Protein AF-M1B019-F1 (afdb_monomer)

Foldseek 3Di:
DWDDDPNRTDPADPCLQVPDPDNDDDDDPVDPDDDDDCSCVVSRVVSNCVVVVPFDWDPDVHTDGDDPDDPDPD

Structure (mmCIF, N/CA/C/O backbone):
data_AF-M1B019-F1
#
_entry.id   AF-M1B019-F1
#
loop_
_atom_site.group_PDB
_atom_site.id
_atom_site.type_symbol
_atom_site.label_atom_id
_atom_site.label_alt_id
_atom_site.label_comp_id
_atom_site.label_asym_id
_atom_site.label_entity_id
_atom_site.label_seq_id
_atom_site.pdbx_PDB_ins_code
_atom_site.Cartn_x
_atom_site.Cartn_y
_atom_site.Cartn_z
_atom_site.occupancy
_atom_site.B_iso_or_equiv
_atom_site.auth_seq_id
_atom_site.auth_comp_id
_atom_site.auth_asym_id
_atom_site.auth_atom_id
_atom_site.pdbx_PDB_model_num
ATOM 1 N N . MET A 1 1 ? 17.344 -5.218 -2.860 1.00 74.69 1 MET A N 1
ATOM 2 C CA . MET A 1 1 ? 16.184 -4.326 -2.652 1.00 74.69 1 MET A CA 1
ATOM 3 C C . MET A 1 1 ? 15.263 -5.007 -1.652 1.00 74.69 1 MET A C 1
ATOM 5 O O . MET A 1 1 ? 15.195 -6.228 -1.674 1.00 74.69 1 MET A O 1
ATOM 9 N N . ALA A 1 2 ? 14.652 -4.260 -0.738 1.00 86.94 2 ALA A N 1
ATOM 10 C CA . ALA A 1 2 ? 13.772 -4.808 0.290 1.00 86.94 2 ALA A CA 1
ATOM 11 C C . ALA A 1 2 ? 12.610 -3.840 0.526 1.00 86.94 2 ALA A C 1
ATOM 13 O O . ALA A 1 2 ? 12.763 -2.637 0.322 1.00 86.94 2 ALA A O 1
ATOM 14 N N . VAL A 1 3 ? 11.469 -4.376 0.951 1.00 91.81 3 VAL A N 1
ATOM 15 C CA . VAL A 1 3 ? 10.297 -3.591 1.347 1.00 91.81 3 VAL A CA 1
ATOM 16 C C . VAL A 1 3 ? 10.017 -3.894 2.809 1.00 91.81 3 VAL A C 1
ATOM 18 O O . VAL A 1 3 ? 9.872 -5.057 3.185 1.00 91.81 3 VAL A O 1
ATOM 21 N N . GLU A 1 4 ? 9.970 -2.851 3.627 1.00 94.94 4 GLU A N 1
ATOM 22 C CA . GLU A 1 4 ? 9.751 -2.935 5.068 1.00 94.94 4 GLU A CA 1
ATOM 23 C C . GLU A 1 4 ? 8.438 -2.240 5.426 1.00 94.94 4 GLU A C 1
ATOM 25 O O . GLU A 1 4 ? 8.174 -1.121 4.989 1.00 94.94 4 GLU A O 1
ATOM 30 N N . VAL A 1 5 ? 7.608 -2.914 6.221 1.00 94.88 5 VAL A N 1
ATOM 31 C CA . VAL A 1 5 ? 6.334 -2.388 6.712 1.00 94.88 5 VAL A CA 1
ATOM 32 C C . VAL A 1 5 ? 6.326 -2.552 8.215 1.00 94.88 5 VAL A C 1
ATOM 34 O O . VAL A 1 5 ? 6.259 -3.672 8.724 1.00 94.88 5 VAL A O 1
ATOM 37 N N . GLY A 1 6 ? 6.418 -1.432 8.928 1.00 92.12 6 GLY A N 1
ATOM 38 C CA . GLY A 1 6 ? 6.333 -1.454 10.378 1.00 92.12 6 GLY A CA 1
ATOM 39 C C . GLY A 1 6 ? 7.417 -2.316 11.034 1.00 92.12 6 GLY A C 1
ATOM 40 O O . GLY A 1 6 ? 7.116 -3.194 11.840 1.00 92.12 6 GLY A O 1
ATOM 41 N N . TYR A 1 7 ? 8.682 -2.109 10.662 1.00 93.81 7 TYR A N 1
ATOM 42 C CA . TYR A 1 7 ? 9.825 -2.865 11.195 1.00 93.81 7 TYR A CA 1
ATOM 43 C C . TYR A 1 7 ? 9.861 -4.350 10.813 1.00 93.81 7 TYR A C 1
ATOM 45 O O . TYR A 1 7 ? 10.592 -5.136 11.416 1.00 93.81 7 TYR A O 1
ATOM 53 N N . GLN A 1 8 ? 9.069 -4.763 9.820 1.00 94.50 8 GLN A N 1
ATOM 54 C CA . GLN A 1 8 ? 9.049 -6.135 9.324 1.00 94.50 8 GLN A CA 1
ATOM 55 C C . GLN A 1 8 ? 9.203 -6.157 7.806 1.00 94.50 8 GLN A C 1
ATOM 57 O O . GLN A 1 8 ? 8.415 -5.555 7.075 1.00 94.50 8 GLN A O 1
ATOM 62 N N . PHE A 1 9 ? 10.212 -6.883 7.328 1.00 94.25 9 PHE A N 1
ATOM 63 C CA . PHE A 1 9 ? 10.433 -7.076 5.900 1.00 94.25 9 PHE A CA 1
ATOM 64 C C . PHE A 1 9 ? 9.358 -7.976 5.289 1.00 94.25 9 PHE A C 1
ATOM 66 O O . PHE A 1 9 ? 8.968 -8.994 5.869 1.00 94.25 9 PHE A O 1
ATOM 73 N N . LEU A 1 10 ? 8.899 -7.618 4.091 1.00 93.62 10 LEU A N 1
ATOM 74 C CA . LEU A 1 10 ? 8.101 -8.518 3.271 1.00 93.62 10 LEU A CA 1
ATOM 75 C C . LEU A 1 10 ? 8.982 -9.672 2.786 1.00 93.62 10 LEU A C 1
ATOM 77 O O . LEU A 1 10 ? 10.105 -9.460 2.327 1.00 93.62 10 LEU A O 1
ATOM 81 N N . ASN A 1 11 ? 8.456 -10.894 2.858 1.00 91.50 11 ASN A N 1
ATOM 82 C CA . ASN A 1 11 ? 9.126 -12.069 2.312 1.00 91.50 11 ASN A CA 1
ATOM 83 C C . ASN A 1 11 ? 8.926 -12.115 0.791 1.00 91.50 11 ASN A C 1
ATOM 85 O O . ASN A 1 11 ? 8.005 -12.765 0.296 1.00 91.50 11 ASN A O 1
ATOM 89 N N . LEU A 1 12 ? 9.750 -11.355 0.072 1.00 88.12 12 LEU A N 1
ATOM 90 C CA . LEU A 1 12 ? 9.757 -11.277 -1.385 1.00 88.12 12 LEU A CA 1
ATOM 91 C C . LEU A 1 12 ? 10.939 -12.078 -1.922 1.00 88.12 12 LEU A C 1
ATOM 93 O O . LEU A 1 12 ? 12.058 -11.958 -1.423 1.00 88.12 12 LEU A O 1
ATOM 97 N N . SER A 1 13 ? 10.692 -12.888 -2.946 1.00 84.69 13 SER A N 1
ATOM 98 C CA . SER A 1 13 ? 11.759 -13.639 -3.598 1.00 84.69 13 SER A CA 1
ATOM 99 C C . SER A 1 13 ? 12.683 -12.695 -4.379 1.00 84.69 13 SER A C 1
ATOM 101 O O . SER A 1 13 ? 12.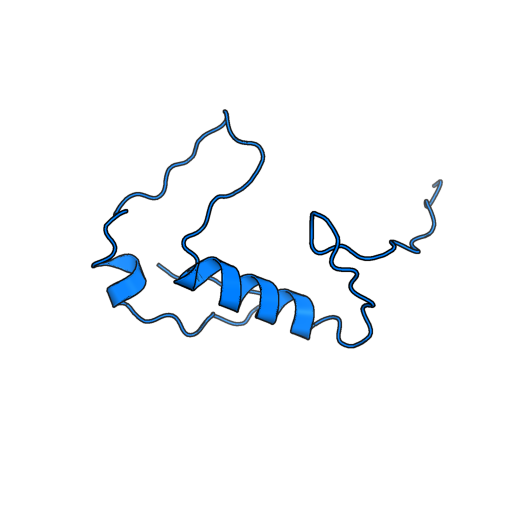258 -11.661 -4.895 1.00 84.69 13 SER A O 1
ATOM 103 N N . ALA A 1 14 ? 13.977 -13.020 -4.430 1.00 76.81 14 ALA A N 1
ATOM 104 C CA . ALA A 1 14 ? 14.986 -12.165 -5.059 1.00 76.81 14 ALA A CA 1
ATOM 105 C C . ALA A 1 14 ? 14.767 -12.007 -6.576 1.00 76.81 14 ALA A C 1
ATOM 107 O O . ALA A 1 14 ? 15.115 -10.974 -7.148 1.00 76.81 14 ALA A O 1
ATOM 108 N N . ASP A 1 15 ? 14.144 -12.999 -7.212 1.00 74.19 15 ASP A N 1
ATOM 109 C CA . ASP A 1 15 ? 13.754 -12.986 -8.626 1.00 74.19 15 ASP A CA 1
ATOM 110 C C . ASP A 1 15 ? 12.760 -11.864 -8.972 1.00 74.19 15 ASP A C 1
ATOM 112 O O . ASP A 1 15 ? 12.847 -11.314 -10.069 1.00 74.19 15 ASP A O 1
ATOM 116 N N . VAL A 1 16 ? 11.906 -11.443 -8.032 1.00 73.44 16 VAL A N 1
ATOM 117 C CA . VAL A 1 16 ? 10.997 -10.291 -8.186 1.00 73.44 16 VAL A CA 1
ATOM 118 C C . VAL A 1 16 ? 11.770 -9.020 -8.543 1.00 73.44 16 VAL A C 1
ATOM 120 O O . VAL A 1 16 ? 11.296 -8.206 -9.332 1.00 73.44 16 VAL A O 1
ATOM 123 N N . PHE A 1 17 ? 12.979 -8.866 -8.002 1.00 70.56 17 PHE A N 1
ATOM 124 C CA . PHE A 1 17 ? 13.833 -7.701 -8.234 1.00 70.56 17 PHE A CA 1
ATOM 125 C C . PHE A 1 17 ? 14.850 -7.900 -9.366 1.00 70.56 17 PHE A C 1
ATOM 127 O O . PHE A 1 17 ? 15.498 -6.937 -9.770 1.00 70.56 17 PHE A O 1
ATOM 134 N N . MET A 1 18 ? 15.033 -9.131 -9.854 1.00 64.81 18 MET A N 1
ATOM 135 C CA . MET A 1 18 ? 16.090 -9.480 -10.815 1.00 64.81 18 MET A CA 1
ATOM 136 C C . MET A 1 18 ? 15.558 -9.852 -12.209 1.00 64.81 18 MET A C 1
ATOM 138 O O . MET A 1 18 ? 16.220 -9.562 -13.210 1.00 64.81 18 MET A O 1
ATOM 142 N N . ASN A 1 19 ? 14.370 -10.464 -12.286 1.00 61.53 19 ASN A N 1
ATOM 143 C CA . ASN A 1 19 ? 13.876 -11.155 -13.483 1.00 61.53 19 ASN A CA 1
ATOM 144 C C . ASN A 1 19 ? 12.516 -10.649 -14.002 1.00 61.53 19 ASN A C 1
ATOM 146 O O . ASN A 1 19 ? 12.063 -11.137 -15.034 1.00 61.53 19 ASN A O 1
ATOM 150 N N . GLY A 1 20 ? 11.864 -9.691 -13.334 1.00 58.50 20 GLY A N 1
ATOM 151 C CA . GLY A 1 20 ? 10.632 -9.081 -13.845 1.00 58.50 20 GLY A CA 1
ATOM 152 C C . GLY A 1 20 ? 10.877 -8.261 -15.119 1.00 58.50 20 GLY A C 1
ATOM 153 O O . GLY A 1 20 ? 11.921 -7.625 -15.255 1.00 58.50 20 GLY A O 1
ATOM 154 N N . GLU A 1 21 ? 9.903 -8.237 -16.036 1.00 56.59 21 GLU A N 1
ATOM 155 C CA . GLU A 1 21 ? 9.947 -7.465 -17.297 1.00 56.59 21 GLU A CA 1
ATOM 156 C C . GLU A 1 21 ? 10.163 -5.947 -17.087 1.00 56.59 21 GLU A C 1
ATOM 158 O O . GLU A 1 21 ? 10.581 -5.250 -18.006 1.00 56.59 21 GLU A O 1
ATOM 163 N N . ASN A 1 22 ? 9.992 -5.450 -15.856 1.00 55.59 22 ASN A N 1
ATOM 164 C CA . ASN A 1 22 ? 10.155 -4.052 -15.458 1.00 55.59 22 ASN A CA 1
ATOM 165 C C . ASN A 1 22 ? 11.345 -3.905 -14.495 1.00 55.59 22 ASN A C 1
ATOM 167 O O . ASN A 1 22 ? 11.185 -3.915 -13.275 1.00 55.59 22 ASN A O 1
ATOM 171 N N . LYS A 1 23 ? 12.557 -3.799 -15.045 1.00 62.16 23 LYS A N 1
ATOM 172 C CA . LYS A 1 23 ? 13.822 -3.747 -14.283 1.00 62.16 23 LYS A CA 1
ATOM 173 C C . LYS A 1 23 ? 14.137 -2.401 -13.627 1.00 62.16 23 LYS A C 1
ATOM 175 O O . LYS A 1 23 ? 15.231 -2.239 -13.091 1.00 62.16 23 LYS A O 1
ATOM 180 N N . GLU A 1 24 ? 13.230 -1.434 -13.669 1.00 72.81 24 GLU A N 1
ATOM 181 C CA . GLU A 1 24 ? 13.565 -0.057 -13.324 1.00 72.81 24 GLU A CA 1
ATOM 182 C C . GLU A 1 24 ? 12.589 0.520 -12.304 1.00 72.81 24 GLU A C 1
ATOM 184 O O . GLU A 1 24 ? 11.374 0.516 -12.490 1.00 72.81 24 GLU A O 1
ATOM 189 N N . VAL A 1 25 ? 13.147 1.009 -11.197 1.00 82.06 25 VAL A N 1
ATOM 190 C CA . VAL A 1 25 ? 12.424 1.858 -10.254 1.00 82.06 25 VAL A CA 1
ATOM 191 C C . VAL A 1 25 ? 12.628 3.290 -10.710 1.00 82.06 25 VAL A C 1
ATOM 193 O O . VAL A 1 25 ? 13.751 3.791 -10.705 1.00 82.06 25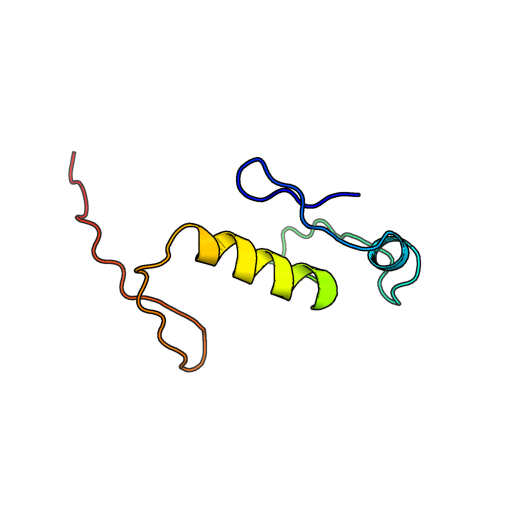 VAL A O 1
ATOM 196 N N . ILE A 1 26 ? 11.536 3.936 -11.106 1.00 90.12 26 ILE A N 1
ATOM 197 C CA . ILE A 1 26 ? 11.542 5.313 -11.591 1.00 90.12 26 ILE A CA 1
ATOM 198 C C . ILE A 1 26 ? 11.114 6.233 -10.449 1.00 90.12 26 ILE A C 1
ATOM 200 O O . ILE A 1 26 ? 10.142 5.963 -9.744 1.00 90.12 26 ILE A O 1
ATOM 204 N N . ILE A 1 27 ? 11.842 7.334 -10.278 1.00 91.75 27 ILE A N 1
ATOM 205 C CA . ILE A 1 27 ? 11.435 8.441 -9.412 1.00 91.75 27 ILE A CA 1
ATOM 206 C C . ILE A 1 27 ? 10.833 9.507 -10.325 1.00 91.75 27 ILE A C 1
ATOM 208 O O . ILE A 1 27 ? 11.566 10.196 -11.031 1.00 91.75 27 ILE A O 1
ATOM 212 N N . ASP A 1 28 ? 9.506 9.611 -10.329 1.00 92.94 28 ASP A N 1
ATOM 213 C CA . ASP A 1 28 ? 8.765 10.478 -11.248 1.00 92.94 28 ASP A CA 1
ATOM 214 C C . ASP A 1 28 ? 7.905 11.494 -10.485 1.00 92.94 28 ASP A C 1
ATOM 216 O O . ASP A 1 28 ? 6.870 11.151 -9.907 1.00 92.94 28 ASP A O 1
ATOM 220 N N . SER A 1 29 ? 8.319 12.765 -10.507 1.00 96.25 29 SER A N 1
ATOM 221 C CA . SER A 1 29 ? 7.575 13.870 -9.888 1.00 96.25 29 SER A CA 1
ATOM 222 C C . SER A 1 29 ? 6.250 14.189 -10.592 1.00 96.25 29 SER A C 1
ATOM 224 O O . SER A 1 29 ? 5.427 14.907 -10.024 1.00 96.25 29 SER A O 1
ATOM 226 N N . GLY A 1 30 ? 6.025 13.657 -11.798 1.00 97.31 30 GLY A N 1
ATOM 227 C CA . GLY A 1 30 ? 4.769 13.752 -12.538 1.00 97.31 30 GLY A CA 1
ATOM 228 C C . GLY A 1 30 ? 3.692 12.765 -12.079 1.00 97.31 30 GLY A C 1
ATOM 229 O O . GLY A 1 30 ? 2.567 12.828 -12.575 1.00 97.31 30 GLY A O 1
ATOM 230 N N . THR A 1 31 ? 3.996 11.871 -11.130 1.00 94.44 31 THR A N 1
ATOM 231 C CA . THR A 1 31 ? 3.046 10.875 -10.611 1.00 94.44 31 THR A CA 1
ATOM 232 C C . THR A 1 31 ? 2.643 11.164 -9.166 1.00 94.44 31 THR A C 1
ATOM 234 O O . THR A 1 31 ? 3.467 11.498 -8.320 1.00 94.44 31 THR A O 1
ATOM 237 N N . THR A 1 32 ? 1.349 11.033 -8.861 1.00 95.12 32 THR A N 1
ATOM 238 C CA . THR A 1 32 ? 0.837 11.179 -7.485 1.00 95.12 32 THR A CA 1
ATOM 239 C C . THR A 1 32 ? 0.950 9.882 -6.681 1.00 95.12 32 THR A C 1
ATOM 241 O O . THR A 1 32 ? 1.179 9.923 -5.476 1.00 95.12 32 THR A O 1
ATOM 244 N N . LEU A 1 33 ? 0.762 8.731 -7.333 1.00 93.88 33 LEU A N 1
ATOM 245 C CA . LEU A 1 33 ? 0.752 7.413 -6.697 1.00 93.88 33 LEU A CA 1
ATOM 246 C C . LEU A 1 33 ? 2.015 6.630 -7.049 1.00 93.88 33 LEU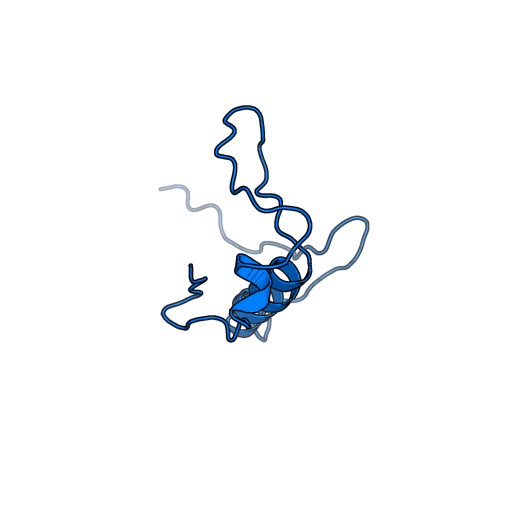 A C 1
ATOM 248 O O . LEU A 1 33 ? 2.514 6.717 -8.168 1.00 93.88 33 LEU A O 1
ATOM 252 N N . ALA A 1 34 ? 2.477 5.803 -6.110 1.00 92.44 34 ALA A N 1
ATOM 253 C CA . ALA A 1 34 ? 3.505 4.810 -6.383 1.00 92.44 34 ALA A CA 1
ATOM 254 C C . ALA A 1 34 ? 2.879 3.594 -7.079 1.00 92.44 34 ALA A C 1
ATOM 256 O O . ALA A 1 34 ? 2.021 2.916 -6.510 1.00 92.44 34 ALA A O 1
ATOM 257 N N . TYR A 1 35 ? 3.336 3.301 -8.293 1.00 89.81 35 TYR A N 1
ATOM 258 C CA . TYR A 1 35 ? 2.939 2.106 -9.028 1.00 89.81 35 TYR A CA 1
ATOM 259 C C . TYR A 1 35 ? 3.909 0.974 -8.707 1.00 89.81 35 TYR A C 1
ATOM 261 O O . TYR A 1 35 ? 5.106 1.067 -8.969 1.00 89.81 35 TYR A O 1
ATOM 269 N N . LEU A 1 36 ? 3.385 -0.094 -8.111 1.00 89.88 36 LEU A N 1
ATOM 270 C CA . LEU A 1 36 ? 4.157 -1.265 -7.715 1.00 89.88 36 LEU A CA 1
ATOM 271 C C . LEU A 1 36 ? 3.673 -2.483 -8.509 1.00 89.88 36 LEU A C 1
ATOM 273 O O . LEU A 1 36 ? 2.464 -2.632 -8.694 1.00 89.88 36 LEU A O 1
ATOM 277 N N . PRO A 1 37 ? 4.575 -3.384 -8.939 1.00 88.25 37 PRO A N 1
ATOM 278 C CA . PRO A 1 37 ? 4.177 -4.688 -9.452 1.00 88.25 37 PRO A CA 1
ATOM 279 C C . PRO A 1 37 ? 3.299 -5.420 -8.435 1.00 88.25 37 PRO A C 1
ATOM 281 O O . PRO A 1 37 ? 3.542 -5.322 -7.230 1.00 88.25 37 PRO A O 1
ATOM 284 N N . ASP A 1 38 ? 2.325 -6.197 -8.907 1.00 88.56 38 ASP A N 1
ATOM 285 C CA . ASP A 1 38 ? 1.364 -6.886 -8.033 1.00 88.56 38 ASP A CA 1
ATOM 286 C C . ASP A 1 38 ? 2.050 -7.773 -6.976 1.00 88.56 38 ASP A C 1
ATOM 288 O O . ASP A 1 38 ? 1.692 -7.758 -5.798 1.00 88.56 38 ASP A O 1
ATOM 292 N N . VAL A 1 39 ? 3.142 -8.436 -7.370 1.00 88.19 39 VAL A N 1
ATOM 293 C CA . VAL A 1 39 ? 4.002 -9.247 -6.491 1.00 88.19 39 VAL A CA 1
ATOM 294 C C . VAL A 1 39 ? 4.590 -8.476 -5.298 1.00 88.19 39 VAL A C 1
ATOM 296 O O . VAL A 1 39 ? 4.978 -9.098 -4.313 1.00 88.19 39 VAL A O 1
ATOM 299 N N . ILE A 1 40 ? 4.634 -7.141 -5.353 1.00 90.56 40 ILE A N 1
ATOM 300 C CA . ILE A 1 40 ? 5.017 -6.255 -4.243 1.00 90.56 40 ILE A CA 1
ATOM 301 C C . ILE A 1 40 ? 3.777 -5.602 -3.615 1.00 90.56 40 ILE A C 1
ATOM 303 O O . ILE A 1 40 ? 3.656 -5.577 -2.389 1.00 90.56 40 ILE A O 1
ATOM 307 N N . TYR A 1 41 ? 2.854 -5.085 -4.433 1.00 92.12 41 TYR A N 1
ATOM 308 C CA . TYR A 1 41 ? 1.665 -4.358 -3.979 1.00 92.12 41 TYR A CA 1
ATOM 309 C C . TYR A 1 41 ? 0.774 -5.203 -3.060 1.00 92.12 41 TYR A C 1
ATOM 311 O O . TYR A 1 41 ? 0.450 -4.790 -1.944 1.00 92.12 41 TYR A O 1
ATOM 319 N N . SER A 1 42 ? 0.426 -6.414 -3.493 1.00 92.62 42 SER A N 1
ATOM 320 C CA . SER A 1 42 ? -0.469 -7.305 -2.756 1.00 92.62 42 SER A CA 1
ATOM 321 C C . SER A 1 42 ? 0.047 -7.662 -1.346 1.00 92.62 42 SER A C 1
ATOM 323 O O . SER A 1 42 ? -0.686 -7.452 -0.368 1.00 92.62 42 SER A O 1
ATOM 325 N N . PRO A 1 43 ? 1.295 -8.146 -1.155 1.00 94.38 43 PRO A N 1
ATOM 326 C CA . PRO A 1 43 ? 1.820 -8.410 0.187 1.00 94.38 43 PRO A CA 1
ATOM 327 C C . PRO A 1 43 ? 2.022 -7.137 1.022 1.00 94.38 43 PRO A C 1
ATOM 329 O O . PRO A 1 43 ? 1.837 -7.192 2.241 1.00 94.38 43 PRO A O 1
ATOM 332 N N . LEU A 1 44 ? 2.343 -5.999 0.395 1.00 94.94 44 LEU A N 1
ATOM 333 C CA . LEU A 1 44 ? 2.455 -4.701 1.067 1.00 94.94 44 LEU A CA 1
ATOM 334 C C . LEU A 1 44 ? 1.124 -4.283 1.702 1.00 94.94 44 LEU A C 1
ATOM 336 O O . LEU A 1 44 ? 1.066 -4.063 2.914 1.00 94.94 44 LEU A O 1
ATOM 340 N N . VAL A 1 45 ? 0.046 -4.231 0.914 1.00 94.00 45 VAL A N 1
ATOM 341 C CA . VAL A 1 45 ? -1.285 -3.827 1.398 1.00 94.00 45 VAL A CA 1
ATOM 342 C C . VAL A 1 45 ? -1.786 -4.785 2.476 1.00 94.00 45 VAL A C 1
ATOM 344 O O . VAL A 1 45 ? -2.249 -4.344 3.529 1.00 94.00 45 VAL A O 1
ATOM 347 N N . LYS A 1 46 ? -1.608 -6.099 2.281 1.00 93.06 46 LYS A N 1
ATOM 348 C CA . LYS A 1 46 ? -1.964 -7.103 3.292 1.00 93.06 46 LYS A CA 1
ATOM 349 C C . LYS A 1 46 ? -1.229 -6.868 4.613 1.00 93.06 46 LYS A C 1
ATOM 351 O O . LYS A 1 46 ? -1.827 -7.006 5.682 1.00 93.06 46 LYS A O 1
ATOM 356 N N . LYS A 1 47 ? 0.060 -6.514 4.561 1.00 95.69 47 LYS A N 1
ATOM 357 C CA . LYS A 1 47 ? 0.856 -6.260 5.764 1.00 95.69 47 LYS A CA 1
ATOM 358 C C . LYS A 1 47 ? 0.415 -4.989 6.485 1.00 95.69 47 LYS A C 1
ATOM 360 O O . LYS A 1 47 ? 0.250 -5.040 7.702 1.00 95.69 47 LYS A O 1
ATOM 365 N N . ILE A 1 48 ? 0.150 -3.910 5.749 1.00 93.94 48 ILE A N 1
ATOM 366 C CA . ILE A 1 48 ? -0.388 -2.656 6.302 1.00 93.94 48 ILE A CA 1
ATOM 367 C C . ILE A 1 48 ? -1.711 -2.919 7.033 1.00 93.94 48 ILE A C 1
ATOM 369 O O . ILE A 1 48 ? -1.866 -2.549 8.195 1.00 93.94 48 ILE A O 1
ATOM 373 N N . LEU A 1 49 ? -2.644 -3.621 6.385 1.00 92.62 49 LEU A N 1
ATOM 374 C CA . LEU A 1 49 ? -3.964 -3.904 6.952 1.00 92.62 49 LEU A CA 1
ATOM 375 C C . LEU A 1 49 ? -3.912 -4.872 8.141 1.00 92.62 49 LEU A C 1
ATOM 377 O O . LEU A 1 49 ? -4.753 -4.789 9.030 1.00 92.62 49 LEU A O 1
ATOM 381 N N . SER A 1 50 ? -2.898 -5.744 8.220 1.00 93.06 50 SER A N 1
ATOM 382 C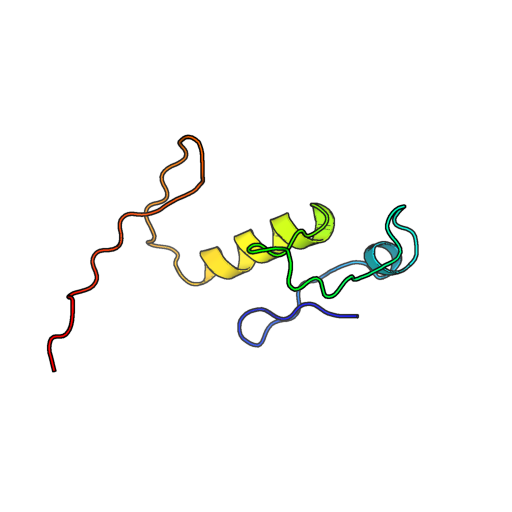 CA . SER A 1 50 ? -2.728 -6.655 9.365 1.00 93.06 50 SER A CA 1
ATOM 383 C C . SER A 1 50 ? -2.512 -5.936 10.703 1.00 93.06 50 SER A C 1
ATOM 385 O O . SER A 1 50 ? -2.728 -6.529 11.756 1.00 93.06 50 SER A O 1
ATOM 387 N N . TRP A 1 51 ? -2.099 -4.665 10.670 1.00 91.56 51 TRP A N 1
ATOM 388 C CA . TRP A 1 51 ? -1.919 -3.828 11.859 1.00 91.56 51 TRP A CA 1
ATOM 389 C C . TRP A 1 51 ? -3.208 -3.132 12.305 1.00 91.56 51 TRP A C 1
ATOM 391 O O . TRP A 1 51 ? -3.228 -2.493 13.352 1.00 91.56 51 TRP A O 1
ATOM 401 N N . GLN A 1 52 ? -4.274 -3.247 11.515 1.00 90.56 52 GLN A N 1
ATOM 402 C CA . GLN A 1 52 ? -5.577 -2.641 11.766 1.00 90.56 52 GLN A CA 1
ATOM 403 C C . GLN A 1 52 ? -6.672 -3.718 11.640 1.00 90.56 52 GLN A C 1
ATOM 405 O O . GLN A 1 52 ? -7.514 -3.635 10.746 1.00 90.56 52 GLN A O 1
ATOM 410 N N . PRO A 1 53 ? -6.664 -4.761 12.497 1.00 89.69 53 PRO A N 1
ATOM 411 C CA . PRO A 1 53 ? -7.543 -5.926 12.347 1.00 89.69 53 PRO A CA 1
ATOM 412 C C . PRO A 1 53 ? -9.037 -5.581 12.424 1.00 89.69 53 PRO A C 1
ATOM 414 O O . PRO A 1 53 ? -9.855 -6.277 11.829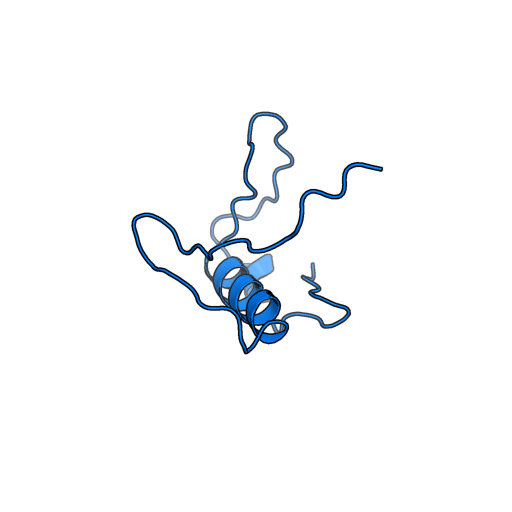 1.00 89.69 53 PRO A O 1
ATOM 417 N N . ASP A 1 54 ? -9.384 -4.491 13.109 1.00 91.00 54 ASP A N 1
ATOM 418 C CA . ASP A 1 54 ? -10.766 -4.033 13.282 1.00 91.00 54 ASP A CA 1
ATOM 419 C C . ASP A 1 54 ? -11.213 -3.026 12.204 1.00 91.00 54 ASP A C 1
ATOM 421 O O . ASP A 1 54 ? -12.342 -2.523 12.240 1.00 91.00 54 ASP A O 1
ATOM 425 N N . LEU A 1 55 ? -10.340 -2.702 11.241 1.00 91.81 55 LEU A N 1
ATOM 426 C CA . LEU A 1 55 ? -10.644 -1.741 10.189 1.00 91.81 55 LEU A CA 1
ATOM 427 C C . LEU A 1 55 ? -11.709 -2.293 9.243 1.00 91.81 55 LEU A C 1
ATOM 429 O O . LEU A 1 55 ? -11.520 -3.300 8.561 1.00 91.81 55 LEU A O 1
ATOM 433 N N . LYS A 1 56 ? -12.835 -1.587 9.161 1.00 91.75 56 LYS A N 1
ATOM 434 C CA . LYS A 1 56 ? -13.936 -1.951 8.268 1.00 91.75 56 LYS A CA 1
ATOM 435 C C . LYS A 1 56 ? -13.672 -1.418 6.867 1.00 91.75 56 LYS A C 1
ATOM 437 O O . LYS A 1 56 ? -13.873 -0.235 6.596 1.00 91.75 56 LYS A O 1
ATOM 442 N N . LEU A 1 57 ? -13.231 -2.313 5.991 1.00 91.75 57 LEU A N 1
ATOM 443 C CA . LEU A 1 57 ? -12.983 -2.011 4.586 1.00 91.75 57 LEU A CA 1
ATOM 444 C C . LEU A 1 57 ? -14.278 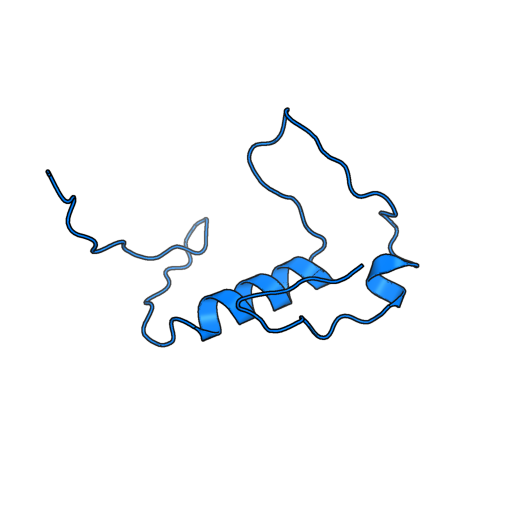-2.069 3.767 1.00 91.75 57 LEU A C 1
ATOM 446 O O . LEU A 1 57 ? -15.101 -2.970 3.939 1.00 91.75 57 LEU A O 1
ATOM 450 N N . ARG A 1 58 ? -14.423 -1.125 2.839 1.00 90.94 58 ARG A N 1
ATOM 451 C CA . ARG A 1 58 ? -15.417 -1.100 1.762 1.00 90.94 58 ARG A CA 1
ATOM 452 C C . ARG A 1 58 ? -14.694 -1.298 0.433 1.00 90.94 58 ARG A C 1
ATOM 454 O O . ARG A 1 58 ? -13.589 -0.790 0.261 1.00 90.94 58 ARG A O 1
ATOM 461 N N . HIS A 1 59 ? -15.307 -2.048 -0.474 1.00 87.62 59 HIS A N 1
ATOM 462 C CA . HIS A 1 59 ? -14.752 -2.359 -1.790 1.00 87.62 59 HIS A CA 1
ATOM 463 C C . HIS A 1 59 ? -15.734 -1.857 -2.849 1.00 87.62 59 HIS A C 1
ATOM 465 O O . HIS A 1 59 ? -16.636 -2.593 -3.245 1.00 87.62 59 HIS A O 1
ATOM 471 N N . ASP A 1 60 ? -15.568 -0.594 -3.240 1.00 85.25 60 ASP A N 1
ATOM 472 C CA . ASP A 1 60 ? -16.336 0.030 -4.322 1.00 85.25 60 ASP A CA 1
ATOM 473 C C . ASP A 1 60 ? -15.437 0.095 -5.573 1.00 85.25 60 ASP A C 1
ATOM 475 O O . ASP A 1 60 ? -14.844 -0.910 -5.959 1.00 85.25 60 ASP A O 1
ATOM 479 N N . GLU A 1 61 ? -15.261 1.271 -6.183 1.00 87.50 61 GLU A N 1
ATOM 480 C CA . GLU A 1 61 ? -14.232 1.489 -7.217 1.00 87.50 61 GLU A CA 1
ATOM 481 C C . GLU A 1 61 ? -12.804 1.348 -6.646 1.00 87.50 61 GLU A C 1
ATOM 483 O O . GLU A 1 61 ? -11.875 0.959 -7.350 1.00 87.50 61 GLU A O 1
ATOM 488 N N . TYR A 1 62 ? -12.646 1.595 -5.340 1.00 84.69 62 TYR A N 1
ATOM 489 C CA . TYR A 1 62 ? -11.401 1.444 -4.588 1.00 84.69 62 TYR A CA 1
ATOM 490 C C . TYR A 1 62 ? -11.661 0.739 -3.251 1.00 84.69 62 TYR A C 1
ATOM 492 O O . TYR A 1 62 ? -12.752 0.843 -2.678 1.00 84.69 62 TYR A O 1
ATOM 500 N N . THR A 1 63 ? -10.635 0.082 -2.703 1.00 87.31 63 THR A N 1
ATOM 501 C CA . THR A 1 63 ? -10.649 -0.372 -1.305 1.00 87.31 63 THR A CA 1
ATOM 502 C C . THR A 1 63 ? -10.460 0.832 -0.385 1.00 87.31 63 THR A C 1
ATOM 504 O O . THR A 1 63 ? -9.393 1.444 -0.367 1.00 87.31 63 THR A O 1
ATOM 507 N N . CYS A 1 64 ? -11.485 1.179 0.389 1.00 90.56 64 CYS A N 1
ATOM 508 C CA . CYS A 1 64 ? -11.473 2.325 1.298 1.00 90.56 64 CYS A CA 1
ATOM 509 C C . CYS A 1 64 ? -12.013 1.957 2.688 1.00 90.56 64 CYS A C 1
ATOM 511 O O . CYS A 1 64 ? -12.495 0.852 2.915 1.00 90.56 64 CYS A O 1
ATOM 513 N N . PHE A 1 65 ? -11.933 2.882 3.639 1.00 90.56 65 PHE A N 1
ATOM 514 C CA . PHE A 1 65 ? -12.563 2.762 4.954 1.00 90.56 65 PHE A CA 1
ATOM 515 C C . PHE A 1 65 ? -13.101 4.124 5.384 1.00 90.56 65 PHE A C 1
ATOM 517 O O . PHE A 1 65 ? -12.660 5.165 4.897 1.00 90.56 65 PHE A O 1
ATOM 524 N N . GLU A 1 66 ? -14.073 4.128 6.289 1.00 88.94 66 GLU A N 1
ATOM 525 C CA . GLU A 1 66 ? -14.585 5.375 6.847 1.00 88.94 66 GLU A CA 1
ATOM 526 C C . GLU A 1 66 ? -13.626 5.903 7.912 1.00 88.94 66 GLU A C 1
ATOM 528 O O . GLU A 1 66 ? -13.404 5.264 8.941 1.00 88.94 66 GLU A O 1
ATOM 533 N N . TYR A 1 67 ? -13.030 7.066 7.658 1.00 85.62 67 TYR A N 1
ATOM 534 C CA . TYR A 1 67 ? -12.158 7.708 8.629 1.00 85.62 67 TYR A CA 1
ATOM 535 C C . TYR A 1 67 ? -12.995 8.395 9.712 1.00 85.62 67 TYR A C 1
ATOM 537 O O . TYR A 1 67 ? -13.688 9.373 9.446 1.00 85.62 67 TYR A O 1
ATOM 545 N N . SER A 1 68 ? -12.908 7.899 10.947 1.00 79.50 68 SER A N 1
ATOM 546 C CA . SER A 1 68 ? -13.654 8.426 12.098 1.00 79.50 68 SER A CA 1
ATOM 547 C C . SER A 1 68 ? -12.831 9.361 12.995 1.00 79.50 68 SER A C 1
ATOM 549 O O . SER A 1 68 ? -13.202 9.600 14.147 1.00 79.50 68 SER A O 1
ATOM 551 N N . GLY A 1 69 ? -11.675 9.842 12.528 1.00 76.25 69 GLY A N 1
ATOM 552 C CA . GLY A 1 69 ? -10.829 10.727 13.324 1.00 76.25 69 GLY A CA 1
ATOM 553 C C . GLY A 1 69 ? -11.507 12.069 13.596 1.00 76.25 69 GLY A C 1
ATOM 554 O O . GLY A 1 69 ? -12.195 12.626 12.743 1.00 76.25 69 GLY A O 1
ATOM 555 N N . ARG A 1 70 ? -11.301 12.612 14.799 1.00 68.12 70 ARG A N 1
ATOM 556 C CA . ARG A 1 70 ? -11.708 13.985 15.112 1.00 68.12 70 ARG A CA 1
ATOM 557 C C . ARG A 1 70 ? -10.735 14.933 14.419 1.00 68.12 70 ARG A C 1
ATOM 559 O O . ARG A 1 70 ? -9.529 14.795 14.610 1.00 68.12 70 ARG A O 1
ATOM 566 N N . TYR A 1 71 ? -11.235 15.903 13.656 1.00 64.12 71 TYR A N 1
ATOM 567 C CA . TYR A 1 71 ? -10.428 17.064 13.285 1.00 64.12 71 TYR A CA 1
ATOM 568 C C . TYR A 1 71 ? -10.030 17.768 14.587 1.00 64.12 71 TYR A C 1
ATOM 570 O O . TYR A 1 71 ? -10.854 18.418 15.227 1.00 64.12 71 TYR A O 1
ATOM 578 N N . GLY A 1 72 ? -8.795 17.559 15.038 1.00 56.44 72 GLY A N 1
ATOM 579 C CA . GLY A 1 72 ? -8.232 18.322 16.140 1.00 56.44 72 GLY A CA 1
ATOM 580 C C . GLY A 1 72 ? -8.024 19.750 15.662 1.00 56.44 72 GLY A C 1
ATOM 581 O O . GLY A 1 72 ? -7.047 20.025 14.973 1.00 56.44 72 GLY A O 1
ATOM 582 N N . VAL A 1 73 ? -8.957 20.641 15.991 1.00 52.62 73 VAL A N 1
ATOM 583 C CA . VAL A 1 73 ? -8.673 22.075 16.023 1.00 52.62 73 VAL A CA 1
ATOM 584 C C . VAL A 1 73 ? -7.832 22.281 17.283 1.00 52.62 73 VAL A C 1
ATOM 586 O O . VAL A 1 73 ? -8.364 22.205 18.391 1.00 52.62 73 VAL A O 1
ATOM 589 N N . HIS A 1 74 ? -6.517 22.400 17.107 1.00 45.22 74 HIS A N 1
ATOM 590 C CA . HIS A 1 74 ? -5.643 23.018 18.100 1.00 45.22 74 HIS A CA 1
ATOM 591 C C . HIS A 1 74 ? -5.684 24.532 17.917 1.00 45.22 74 HIS A C 1
ATOM 593 O O . HIS A 1 74 ? -5.678 24.971 16.744 1.00 45.22 74 HIS A O 1
#

Mean predicted aligned error: 7.21 Å

Radius of gyration: 15.86 Å; Cα contacts (8 Å, |Δi|>4): 36; chains: 1; bounding box: 32×37×35 Å

InterPro domains:
  IPR021109 Aspartic peptidase domain superfamily [G3DSA:2.40.70.10] (1-73)
  IPR021109 Aspartic peptidase domain superfamily [SSF50630] (3-71)

Secondary structure (DSSP, 8-state):
---EETTEE----THHHHTSS-------TT-SS----HHHHHHHHHHHHTT-TT--EEESSSEEE---------

Organism: Solanum tuberosum (NCBI:txid4113)

Solvent-accessible surface area (backbone atoms only — not comparable to full-atom values): 5319 Å² total; per-residue (Å²): 138,87,55,71,58,92,95,38,69,62,95,67,65,68,54,72,78,72,67,46,98,72,84,70,90,80,89,57,91,90,51,93,70,89,87,61,61,64,89,54,42,55,61,49,54,54,54,60,47,64,78,43,80,85,64,65,73,44,79,70,101,52,83,44,62,82,83,81,75,77,84,78,82,125

pLDDT: mean 84.6, std 12.52, range [45.22, 97.31]

Sequence (74 aa):
MAVEVGYQFLNLSADVFMNGENKEVIIDSGTTLAYLPDVIYSPLVKKILSWQPDLKLRHDEYTCFEYSGRYGVH

=== Feature glossary ===
A reading guide for the features in this record.

Start from the sequence.

  · Sequence gives the chain of amino acids in standard one-letter code (A=alanine, C=cysteine, …, Y=tyrosine), read N→C. It is the only feature that is directly encoded by the gene; all structural features are derived from the folded form of this sequence.

Fold it, and you get atomic coordinates and the backbone conformation that goes with them.

  · Structure coordinates are given as an mmCIF _atom_site loop: one row per atom with element, residue name, chain id, sequence number, and x/y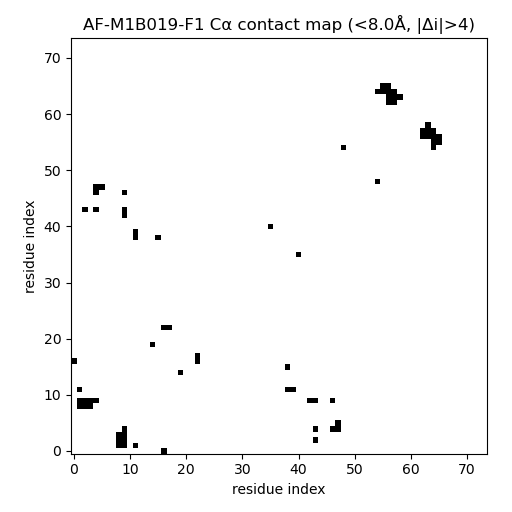/z position in Å. Only the four main-chain atoms per residue are included here; side chains are omitted to keep the record compact.

  · Backbone dihedral angles. Every residue except chain termini has a φ (preceding-C → N → Cα → C) and a ψ (N → Cα → C → next-N). They are reported in degrees following the IUPAC sign convention. Secondary structure is essentially a statement about which (φ, ψ) basin each residue occupies.

  · Eight-state secondary structure (DSSP): H is the canonical α-helix, G the tighter 3₁₀-helix, I the wider π-helix; E/B are β-structure, T and S are turns and bends, and '-' is ever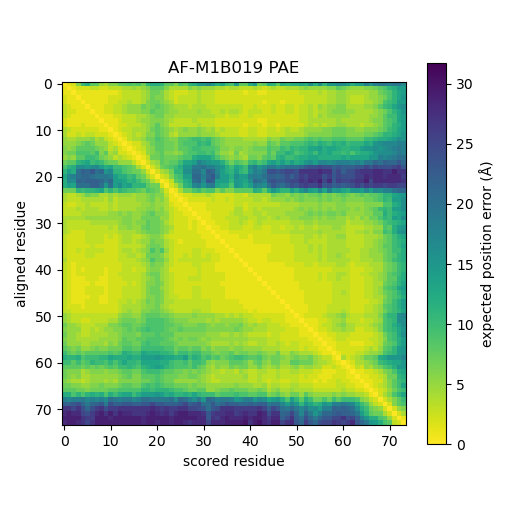ything else. DSSP derives these from the p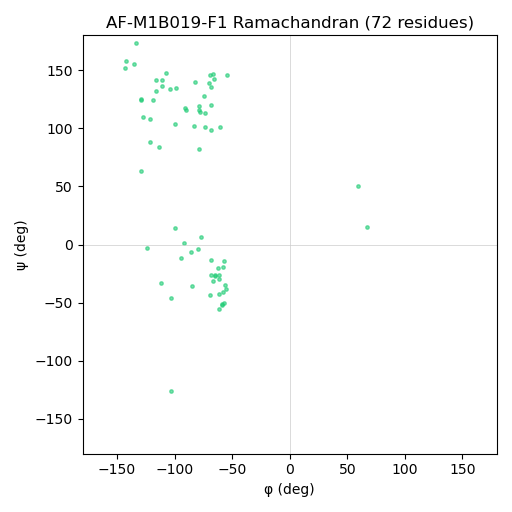attern of main-chain N–H···O=C hydrogen bonds, not from the sequence.

  · SS3 is a coarse helix/strand/coil call (letters a/b/c) made by the P-SEA algorithm from inter-Cα distances and dihedrals. It is less detailed than DSSP but needs only Cα positions.

Summarize the fold with a handful of shape descriptors and a per-residue structural alphabet.

  · Radius of gyration (Rg) is the root-mean-square distance of Cα atoms from their centroid — a single number for overall size and compactness. A globular domain of N residues has Rg ≈ 2.2·N^0.38 Å; an extended or disordered chain has a much larger Rg. The Cα contact count is the number of residue pairs whose Cα atoms are within 8 Å and are more than four positions apart in sequence — a standard proxy for tertiary packing density. The bounding box is the smallest axis-aligned box enclosing all Cα atoms.

  · 3Di is Foldseek's structural alphabet. Each residue is assigned one of twenty discrete states based on how its Cα sits relative to its spatial (not sequential) neighbors. Aligning 3Di strings finds structural homologs roughly as well as full 3D superposition, but orders of magnitude faster.

  · Solvent-accessible surface area (SASA) is the area in Å² traced out by the centre of a 1.4 Å probe sphere (a water molecule) rolled over the protein's van der Waals surface (Shrake–Rupley / Lee–Richards construction). Buried residues have near-zero SASA; fully exposed residues can exceed 200 Å². The total SASA scales roughly with the number of surface residues.

Ask how reliable the model is.

  · For AlphaFold models, the B-factor field carries pLDDT — the model's own estimate of local accuracy on a 0–100 scale. Regions with pLDDT<50 should be treated as essentially unmodeled; they often correspond to intrinsically disordered segments.

  · For experimental (PDB) structures, the B-factor (temperature factor) quantifies the positional spread of each atom in the crystal — a combination of thermal vibration and static disorder — in units of Å². High B-factors mark flexible loops or poorly resolved regions; low B-factors mark the rigid, well-ordered core.

  · Predicted Aligned Error (PAE) is an AlphaFold confidence matrix: entry (i, j) is the expected error in the position of residue j, in ångströms, when the prediction is superimposed on the true structure at residue i. Low PAE within a block of residues means that block is internally rigid and well-predicted; high PAE between two blocks means their relative placement is uncertain even if each block individually is confident.

Place it in context: what it resembles, what it is annotated as, and how it looks.

  · Structural nearest neighbors (via Foldseek easy-search vs the PDB). Reported per hit: target PDB id, E-value, and alignment TM-score. A TM-score above ~0.5 is the conventional threshold for 'same fold'.

  · Functional annotations link the protein to curated databases. InterPro entries identify conserved domains and families by matching the sequence against member-database signatures (Pfam, PROSITE, CDD, …). Gene Ontology (GO) terms describe molecular function, biological process, and cellular component in a controlled vocabulary. CATH places the structure in a hierarchical fold classification (Class/Architecture/Topology/Homologous-superfamily). The organism is the source species.

  · The contact map is a binary N×N matrix image: pixel (i, j) is dark where Cα_i and Cα_j are within 8 Å and |i−j|>4. Because the |i−j|>4 filter removes local helical contacts, off-diagonal stripes parallel to the main diagonal indicate parallel β-sheets; stripes perpendicular to it indicate antiparallel β-sheets. The Ramachandran plot scatters every residue's (φ, ψ) pair against the sterically allowed regions. The PAE heatmap renders the predicted-aligned-error matrix.

  · Six rendered views show the 3D structure from the faces of a cube — i.e. along ±x, ±y, ±z. Rendering representation is drawn randomly per protein from cartoon (secondary-structure ribbons), sticks (backbone bonds), or molecular surface; coloring is either N→C rainbow (blue at the N-terminus through red at the C-terminus) or one color per chain.